Protein AF-A0ABD5YRP4-F1 (afdb_monomer)

Nearest PDB structures (foldseek):
  3ule-assembly1_D  TM=2.710E-01  e=9.991E-02  Bos taurus
  1tyq-assembly1_D  TM=2.584E-01  e=2.898E-01  Bos taurus
  3uku-assembly1_D  TM=2.474E-01  e=2.316E-01  Bos taur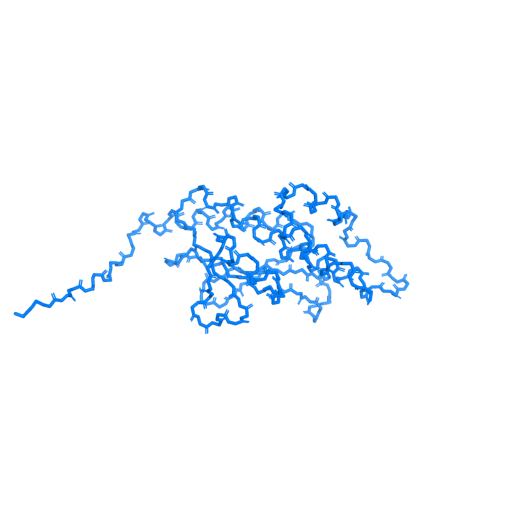us
  8p94-assembly1_D  TM=1.788E-01  e=1.052E+00  Homo sapiens

Mean predicted aligned error: 7.66 Å

Structure (mmCIF, N/CA/C/O backbone):
data_AF-A0ABD5YRP4-F1
#
_entry.id   AF-A0ABD5YRP4-F1
#
loop_
_atom_site.group_PDB
_atom_site.id
_atom_site.type_symbol
_atom_site.label_atom_id
_atom_site.label_alt_id
_atom_site.label_comp_id
_atom_site.label_asym_id
_atom_site.label_entity_id
_atom_site.label_seq_id
_atom_site.pdbx_PDB_ins_code
_atom_site.Cartn_x
_atom_site.Cartn_y
_atom_site.Cartn_z
_atom_site.occupancy
_atom_site.B_iso_or_equiv
_atom_site.auth_seq_id
_atom_site.auth_comp_id
_atom_site.auth_asym_id
_atom_site.auth_atom_id
_atom_site.pdbx_PDB_model_num
ATOM 1 N N . MET A 1 1 ? -34.499 19.587 21.581 1.00 37.41 1 MET A N 1
ATOM 2 C CA . MET A 1 1 ? -33.555 19.719 20.456 1.00 37.41 1 MET A CA 1
ATOM 3 C C . MET A 1 1 ? -32.303 19.011 20.917 1.00 37.41 1 MET A C 1
ATOM 5 O O . MET A 1 1 ? -31.734 19.434 21.907 1.00 37.41 1 MET A O 1
ATOM 9 N N . THR A 1 2 ? -32.038 17.835 20.362 1.00 38.34 2 THR A N 1
ATOM 10 C CA . THR A 1 2 ? -30.984 16.919 20.809 1.00 38.34 2 THR A CA 1
ATOM 11 C C . THR A 1 2 ? -29.654 17.345 20.202 1.00 38.34 2 THR A C 1
ATOM 13 O O . THR A 1 2 ? -29.523 17.382 18.979 1.00 38.34 2 THR A O 1
ATOM 16 N N . GLU A 1 3 ? -28.699 17.694 21.057 1.00 38.06 3 GLU A N 1
ATOM 17 C CA . GLU A 1 3 ? -27.295 17.875 20.698 1.00 38.06 3 GLU A CA 1
ATOM 18 C C . GLU A 1 3 ? -26.674 16.487 20.476 1.00 38.06 3 GLU A C 1
ATOM 20 O O . GLU A 1 3 ? -26.714 15.633 21.358 1.00 38.06 3 GLU A O 1
ATOM 25 N N . ASN A 1 4 ? -26.164 16.241 19.267 1.00 40.47 4 ASN A N 1
ATOM 26 C CA . ASN A 1 4 ? -25.350 15.068 18.960 1.00 40.47 4 ASN A CA 1
ATOM 27 C C . ASN A 1 4 ? -23.931 15.330 19.474 1.00 40.47 4 ASN A C 1
ATOM 29 O O . ASN A 1 4 ? -23.159 16.043 18.829 1.00 40.47 4 ASN A O 1
ATOM 33 N N . GLU A 1 5 ? -23.585 14.741 20.614 1.00 40.50 5 GLU A N 1
ATOM 34 C CA . GLU A 1 5 ? -22.205 14.655 21.086 1.00 40.50 5 GLU A CA 1
ATOM 35 C C . GLU A 1 5 ? -21.416 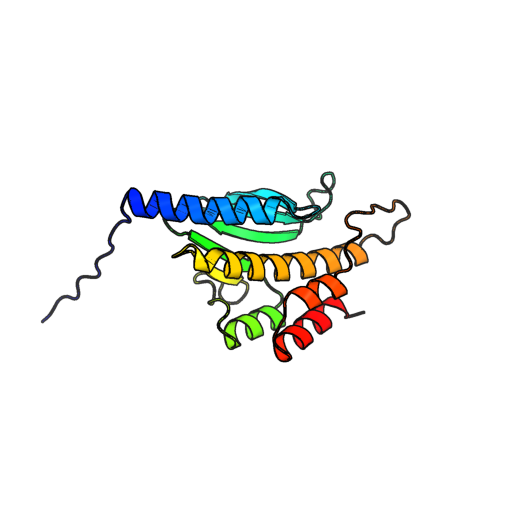13.734 20.142 1.00 40.50 5 GLU A C 1
ATOM 37 O O . GLU A 1 5 ? -21.549 12.513 20.170 1.00 40.50 5 GLU A O 1
ATOM 42 N N . HIS A 1 6 ? -20.604 14.328 19.263 1.00 42.66 6 HIS A N 1
ATOM 43 C CA . HIS A 1 6 ? -19.506 13.614 18.615 1.00 42.66 6 HIS A CA 1
ATOM 44 C C . HIS A 1 6 ? -18.448 13.347 19.684 1.00 42.66 6 HIS A C 1
ATOM 46 O O . HIS A 1 6 ? -17.660 14.230 20.030 1.00 42.66 6 HIS A O 1
ATOM 52 N N . THR A 1 7 ? -18.448 12.142 20.245 1.00 41.00 7 THR A N 1
ATOM 53 C CA . THR A 1 7 ? -17.384 11.685 21.135 1.00 41.00 7 THR A CA 1
ATOM 54 C C . THR A 1 7 ? -16.118 11.462 20.311 1.00 41.00 7 THR A C 1
ATOM 56 O O . THR A 1 7 ? -15.896 10.382 19.769 1.00 41.00 7 THR A O 1
ATOM 59 N N . SER A 1 8 ? -15.277 12.491 20.210 1.00 48.69 8 SER A N 1
ATOM 60 C CA . SER A 1 8 ? -13.858 12.316 19.900 1.00 48.69 8 SER A CA 1
ATOM 61 C C . SER A 1 8 ? -13.202 11.644 21.105 1.00 48.69 8 SER A C 1
ATOM 63 O O . SER A 1 8 ? -12.729 12.312 22.024 1.00 48.69 8 SER A O 1
ATOM 65 N N . THR A 1 9 ? -13.248 10.316 21.151 1.00 54.12 9 THR A N 1
ATOM 66 C CA . THR A 1 9 ? -12.589 9.541 22.202 1.00 54.12 9 THR A CA 1
ATOM 67 C C . THR A 1 9 ? -11.104 9.464 21.872 1.00 54.12 9 THR A C 1
ATOM 69 O O . THR A 1 9 ? -10.712 8.860 20.879 1.00 54.12 9 THR A O 1
ATOM 72 N N . THR A 1 10 ? -10.265 10.109 22.682 1.00 59.44 10 THR A N 1
ATOM 73 C CA . THR A 1 10 ? -8.809 9.945 22.603 1.00 59.44 10 THR A CA 1
ATOM 74 C C . THR A 1 10 ? -8.462 8.466 22.812 1.00 59.44 10 THR A C 1
ATOM 76 O O . THR A 1 10 ? -8.897 7.913 23.828 1.00 59.44 10 THR A O 1
ATOM 79 N N . PRO A 1 11 ? -7.685 7.826 21.919 1.00 63.03 11 PRO A N 1
ATOM 80 C CA . PRO A 1 11 ? -7.328 6.423 22.082 1.00 63.03 11 PRO A CA 1
ATOM 81 C C . PRO A 1 11 ? -6.536 6.202 23.373 1.00 63.03 11 PRO A C 1
ATOM 83 O O . PRO A 1 11 ? -5.690 7.010 23.778 1.00 63.03 11 PRO A O 1
ATOM 86 N N . THR A 1 12 ? -6.847 5.106 24.056 1.00 77.44 12 THR A N 1
ATOM 87 C CA . THR A 1 12 ? -6.219 4.714 25.314 1.00 77.44 12 THR A CA 1
ATOM 88 C C . THR A 1 12 ? -4.756 4.326 25.099 1.00 77.44 12 THR A C 1
ATOM 90 O O . THR A 1 12 ? -4.324 3.935 24.016 1.00 77.44 12 THR A O 1
ATOM 93 N N . ALA A 1 13 ? -3.963 4.346 26.174 1.00 76.62 13 ALA A N 1
ATOM 94 C CA . ALA A 1 13 ? -2.574 3.887 26.122 1.00 76.62 13 ALA A CA 1
ATOM 95 C C . ALA A 1 13 ? -2.432 2.407 25.706 1.00 76.62 13 ALA A C 1
ATOM 97 O O . ALA A 1 13 ? -1.344 1.999 25.311 1.00 76.62 13 ALA A O 1
ATOM 98 N N . SER A 1 14 ? -3.489 1.595 25.837 1.00 76.50 14 SER A N 1
ATOM 99 C CA . SER A 1 14 ? -3.489 0.203 25.376 1.00 76.50 14 SER A CA 1
ATOM 100 C C . SER A 1 14 ? -3.730 0.107 23.874 1.00 76.50 14 SER A C 1
ATOM 102 O O . SER A 1 14 ? -2.999 -0.613 23.205 1.00 76.50 14 SER A O 1
ATOM 104 N N . GLU A 1 15 ? -4.691 0.870 23.353 1.00 76.62 15 GLU A N 1
ATOM 105 C CA . GLU A 1 15 ? -4.990 0.934 21.916 1.00 76.62 15 GLU A CA 1
ATOM 106 C C . GLU A 1 15 ? -3.806 1.508 21.132 1.00 76.62 15 GLU A C 1
ATOM 108 O O . GLU A 1 15 ? -3.401 0.928 20.133 1.00 76.62 15 GLU A O 1
ATOM 113 N N . ASN A 1 16 ? -3.152 2.560 21.641 1.00 84.38 16 ASN A N 1
ATOM 114 C CA . ASN A 1 16 ? -1.945 3.098 21.002 1.00 84.38 16 ASN A CA 1
ATOM 115 C C . ASN A 1 16 ? -0.818 2.054 20.919 1.00 84.38 16 ASN A C 1
ATOM 117 O O . ASN A 1 16 ? -0.173 1.932 19.884 1.00 84.38 16 ASN A O 1
ATOM 121 N N . ARG A 1 17 ? -0.607 1.259 21.982 1.00 86.56 17 ARG A N 1
ATOM 122 C CA . ARG A 1 17 ? 0.391 0.174 21.964 1.00 86.56 17 ARG A CA 1
ATOM 123 C C . ARG A 1 17 ? 0.029 -0.939 20.985 1.00 86.56 17 ARG A C 1
ATOM 125 O O . ARG A 1 17 ? 0.931 -1.531 20.404 1.00 86.56 17 ARG A O 1
ATOM 132 N N . GLN A 1 18 ? -1.259 -1.240 20.835 1.00 90.75 18 GLN A N 1
ATOM 133 C CA . GLN A 1 18 ? -1.723 -2.221 19.861 1.00 90.75 18 GLN A CA 1
ATOM 134 C C . GLN A 1 18 ? -1.447 -1.729 18.440 1.00 90.75 18 GLN A C 1
ATOM 136 O O . GLN A 1 18 ? -0.784 -2.439 17.694 1.00 90.75 18 GLN A O 1
ATOM 141 N N . ILE A 1 19 ? -1.854 -0.501 18.101 1.00 93.12 19 ILE A N 1
ATOM 142 C CA . ILE A 1 19 ? -1.589 0.105 16.786 1.00 93.12 19 ILE A CA 1
ATOM 143 C C . ILE A 1 19 ? -0.090 0.096 16.479 1.00 93.12 19 ILE A C 1
ATOM 145 O O . ILE A 1 19 ? 0.311 -0.358 15.412 1.00 93.12 19 ILE A O 1
ATOM 149 N N . ASP A 1 20 ? 0.749 0.527 17.424 1.00 93.62 20 ASP A N 1
ATOM 150 C CA . ASP A 1 20 ? 2.202 0.510 17.237 1.00 93.62 20 ASP A CA 1
ATOM 151 C C . ASP A 1 20 ? 2.730 -0.908 16.962 1.00 93.62 20 ASP A C 1
ATOM 153 O O . ASP A 1 20 ? 3.596 -1.085 16.109 1.00 93.62 20 ASP A O 1
ATOM 157 N N . SER A 1 21 ? 2.180 -1.931 17.625 1.00 95.56 21 SER A N 1
ATOM 158 C CA . SER A 1 21 ? 2.549 -3.334 17.394 1.00 95.56 21 SER A CA 1
ATOM 159 C C . SER A 1 21 ? 2.107 -3.860 16.025 1.00 95.56 21 SER A C 1
ATOM 161 O O . SER A 1 21 ? 2.806 -4.686 15.439 1.00 95.56 21 SER A O 1
ATOM 163 N N . LEU A 1 22 ? 0.955 -3.424 15.508 1.00 97.44 22 LEU A N 1
ATOM 164 C CA . LEU A 1 22 ? 0.500 -3.774 14.157 1.00 97.44 22 LEU A CA 1
ATOM 165 C C . LEU A 1 22 ? 1.402 -3.115 13.109 1.00 97.44 22 LEU A C 1
ATOM 167 O O . LEU A 1 22 ? 1.910 -3.773 12.201 1.00 97.44 22 LEU A O 1
ATOM 171 N N . VAL A 1 23 ? 1.667 -1.819 13.284 1.00 97.38 23 VAL A N 1
ATOM 172 C CA . VAL A 1 23 ? 2.515 -1.032 12.386 1.00 97.38 23 VAL A CA 1
ATOM 173 C C . VAL A 1 23 ? 3.945 -1.572 12.351 1.00 97.38 23 VAL A C 1
ATOM 175 O O . VAL A 1 23 ? 4.515 -1.703 11.270 1.00 97.38 23 VAL A O 1
ATOM 178 N N . GLU A 1 24 ? 4.518 -1.949 13.494 1.00 97.00 24 GLU A N 1
ATOM 179 C CA . GLU A 1 24 ? 5.870 -2.519 13.554 1.00 97.00 24 GLU A CA 1
ATOM 180 C C . GLU A 1 24 ? 5.979 -3.846 12.785 1.00 97.00 24 GLU A C 1
ATOM 182 O O . GLU A 1 24 ? 6.992 -4.104 12.133 1.00 97.00 24 GLU A O 1
ATOM 187 N N . GLN A 1 25 ? 4.931 -4.676 12.796 1.00 98.12 25 GLN A N 1
ATOM 188 C CA . GLN A 1 25 ? 4.901 -5.919 12.019 1.00 98.12 25 GLN A CA 1
ATOM 189 C C . GLN A 1 25 ? 4.854 -5.654 10.511 1.00 98.12 25 GLN A C 1
ATOM 191 O O . GLN A 1 25 ? 5.573 -6.312 9.749 1.00 98.12 25 GLN A O 1
ATOM 196 N N . VAL A 1 26 ? 4.082 -4.652 10.077 1.00 98.44 26 VAL A N 1
ATOM 197 C CA . VAL A 1 26 ? 4.085 -4.197 8.678 1.00 98.44 26 VAL A CA 1
ATOM 198 C C . VAL A 1 26 ? 5.470 -3.671 8.297 1.00 98.44 26 VAL A C 1
ATOM 200 O O . VAL A 1 26 ? 6.029 -4.109 7.293 1.00 98.44 26 VAL A O 1
ATOM 203 N N . ILE A 1 27 ? 6.076 -2.805 9.119 1.00 98.00 27 ILE A N 1
ATOM 204 C CA . ILE A 1 27 ? 7.426 -2.266 8.877 1.00 98.00 27 ILE A CA 1
ATOM 205 C C . ILE A 1 27 ? 8.454 -3.394 8.773 1.00 98.00 27 ILE A C 1
ATOM 207 O O . ILE A 1 27 ? 9.236 -3.428 7.821 1.00 98.00 27 ILE A O 1
ATOM 211 N N . THR A 1 28 ? 8.440 -4.338 9.714 1.00 98.12 28 THR A N 1
ATOM 212 C CA . THR A 1 28 ? 9.361 -5.483 9.740 1.00 98.12 28 THR A CA 1
ATOM 213 C C . THR A 1 28 ? 9.227 -6.325 8.473 1.00 98.12 28 THR A C 1
ATOM 215 O O . THR A 1 28 ? 10.227 -6.681 7.853 1.00 98.12 28 THR A O 1
ATOM 218 N N . THR A 1 29 ? 7.994 -6.602 8.047 1.00 98.31 29 THR A N 1
ATOM 219 C CA . THR A 1 29 ? 7.733 -7.406 6.848 1.00 98.31 29 THR A CA 1
ATOM 220 C C . THR A 1 29 ? 8.204 -6.689 5.587 1.00 98.31 29 THR A C 1
ATOM 222 O O . THR A 1 29 ? 8.951 -7.258 4.794 1.00 98.31 29 THR A O 1
ATOM 225 N N . VAL A 1 30 ? 7.819 -5.426 5.409 1.00 97.81 30 VAL A N 1
ATOM 226 C CA . VAL A 1 30 ? 8.078 -4.665 4.176 1.00 97.81 30 VAL A CA 1
ATOM 227 C C . VAL A 1 30 ? 9.554 -4.290 4.042 1.00 97.81 30 VAL A C 1
ATOM 229 O O . VAL A 1 30 ? 10.112 -4.359 2.952 1.00 97.81 30 VAL A O 1
ATOM 232 N N . SER A 1 31 ? 10.223 -3.967 5.151 1.00 95.75 31 SER A N 1
ATOM 233 C CA . SER A 1 31 ? 11.665 -3.675 5.166 1.00 95.75 31 SER A CA 1
ATOM 234 C C . SER A 1 31 ? 12.548 -4.885 4.851 1.00 95.75 31 SER A C 1
ATOM 236 O O . SER A 1 31 ? 13.711 -4.714 4.494 1.00 95.75 31 SER A O 1
ATOM 238 N N . SER A 1 32 ? 12.008 -6.103 4.958 1.00 95.44 32 SER A N 1
ATOM 239 C CA . SER A 1 32 ? 12.719 -7.328 4.582 1.00 95.44 32 SER A CA 1
ATOM 240 C C . SER A 1 32 ? 12.741 -7.579 3.072 1.00 95.44 32 SER A C 1
ATOM 242 O O . SER A 1 32 ? 13.473 -8.454 2.604 1.00 95.44 32 SER A O 1
ATOM 244 N N . TRP A 1 33 ? 11.936 -6.845 2.297 1.00 93.50 33 TRP A N 1
ATOM 245 C CA . TRP A 1 33 ? 11.879 -7.028 0.854 1.00 93.50 33 TRP A CA 1
ATOM 246 C C . TRP A 1 33 ? 13.147 -6.494 0.175 1.00 93.50 33 TRP A C 1
ATOM 248 O O . TRP A 1 33 ? 13.708 -5.483 0.608 1.00 93.50 33 TRP A O 1
ATOM 258 N N . PRO A 1 34 ? 13.596 -7.136 -0.919 1.00 88.19 34 PRO A N 1
ATOM 259 C CA . PRO A 1 34 ? 14.768 -6.687 -1.659 1.00 88.19 34 PRO A CA 1
ATOM 260 C C . PRO A 1 34 ? 14.685 -5.211 -2.062 1.00 88.19 34 PRO A C 1
ATOM 262 O O . PRO A 1 34 ? 13.645 -4.747 -2.529 1.00 88.19 34 PRO A O 1
ATOM 265 N N . ALA A 1 35 ? 15.796 -4.495 -1.884 1.00 85.94 35 ALA A N 1
ATOM 266 C CA . ALA A 1 35 ? 15.963 -3.086 -2.247 1.00 85.94 35 ALA A CA 1
ATOM 267 C C . ALA A 1 35 ? 14.981 -2.090 -1.593 1.00 85.94 35 ALA A C 1
ATOM 269 O O . ALA A 1 35 ? 14.933 -0.929 -2.005 1.00 85.94 35 ALA A O 1
ATOM 270 N N . VAL A 1 36 ? 14.236 -2.497 -0.556 1.00 91.38 36 VAL A N 1
ATOM 271 C CA . VAL A 1 36 ? 13.416 -1.563 0.221 1.00 91.38 36 VAL A CA 1
ATOM 272 C C . VAL A 1 36 ? 14.289 -0.768 1.183 1.00 91.38 36 VAL A C 1
ATOM 274 O O . VAL A 1 36 ? 15.034 -1.314 1.996 1.00 91.38 36 VAL A O 1
ATOM 277 N N . VAL A 1 37 ? 14.154 0.552 1.114 1.00 90.50 37 VAL A N 1
ATOM 278 C CA . VAL A 1 37 ? 14.760 1.510 2.033 1.00 90.50 37 VAL A CA 1
ATOM 279 C C . VAL A 1 37 ? 13.662 2.105 2.905 1.00 90.50 37 VAL A C 1
ATOM 281 O O . VAL A 1 37 ? 12.638 2.584 2.413 1.00 90.50 37 VAL A O 1
ATOM 284 N N . VAL A 1 38 ? 13.888 2.084 4.217 1.00 93.06 38 VAL A N 1
ATOM 285 C CA . VAL A 1 38 ? 12.967 2.649 5.204 1.00 93.06 38 VAL A CA 1
ATOM 286 C C . VAL A 1 38 ? 13.399 4.067 5.559 1.00 93.06 38 VAL A C 1
ATOM 288 O O . VAL A 1 38 ? 14.545 4.309 5.937 1.00 93.06 38 VAL A O 1
ATOM 291 N N . GLY A 1 39 ? 12.462 5.004 5.464 1.00 90.62 39 GLY A N 1
ATOM 292 C CA . GLY A 1 39 ? 12.651 6.409 5.805 1.00 90.62 39 GLY A CA 1
ATOM 293 C C . GLY A 1 39 ? 11.655 6.892 6.854 1.00 90.62 39 GLY A C 1
ATOM 294 O O . GLY A 1 39 ? 10.637 6.256 7.125 1.00 90.62 39 GLY A O 1
ATOM 295 N N . LYS A 1 40 ? 11.945 8.052 7.447 1.00 92.31 40 LYS A N 1
ATOM 296 C CA . LYS A 1 40 ? 11.002 8.756 8.319 1.00 92.31 40 LYS A CA 1
ATOM 297 C C . LYS A 1 40 ? 10.194 9.752 7.492 1.00 92.31 40 LYS A C 1
ATOM 299 O O . LYS A 1 40 ? 10.775 10.661 6.899 1.00 92.31 40 LYS A O 1
ATOM 304 N N . GLY A 1 41 ? 8.874 9.611 7.505 1.00 86.81 41 GLY A N 1
ATOM 305 C CA . GLY A 1 41 ? 7.954 10.525 6.841 1.00 86.81 41 GLY A CA 1
ATOM 306 C C . GLY A 1 41 ? 7.433 11.635 7.754 1.00 86.81 41 GLY A C 1
ATOM 307 O O . GLY A 1 41 ? 7.855 11.819 8.902 1.00 86.81 41 GLY A O 1
ATOM 308 N N . GLN A 1 42 ? 6.494 12.411 7.218 1.00 87.88 42 GLN A N 1
ATOM 309 C CA . GLN A 1 42 ? 5.763 13.426 7.978 1.00 87.88 42 GLN A CA 1
ATOM 310 C C . GLN A 1 42 ? 4.639 12.770 8.795 1.00 87.88 42 GLN A C 1
ATOM 312 O O . GLN A 1 42 ? 4.216 11.660 8.496 1.00 87.88 42 GLN A O 1
ATOM 317 N N . PHE A 1 43 ? 4.141 13.455 9.827 1.00 86.69 43 PHE A N 1
ATOM 318 C CA . PHE A 1 43 ? 2.995 12.985 10.627 1.00 86.69 43 PHE A CA 1
ATOM 319 C C . PHE A 1 43 ? 3.185 11.599 11.267 1.00 86.69 43 PHE A C 1
ATOM 321 O O . PHE A 1 43 ? 2.277 10.773 11.251 1.00 86.69 43 PHE A O 1
ATOM 328 N N . ASN A 1 44 ? 4.369 11.361 11.843 1.00 88.50 44 ASN A N 1
ATOM 329 C CA . ASN A 1 44 ? 4.703 10.103 12.523 1.00 88.50 44 ASN A CA 1
ATOM 330 C C . ASN A 1 44 ? 4.481 8.876 11.620 1.00 88.50 44 ASN A C 1
ATOM 332 O O . ASN A 1 44 ? 3.842 7.901 12.013 1.00 88.50 44 ASN A O 1
ATOM 336 N N . SER A 1 45 ? 4.950 8.982 10.375 1.00 93.50 45 SER A N 1
ATOM 337 C CA . SER A 1 45 ? 4.923 7.885 9.416 1.00 93.50 45 SER A CA 1
ATOM 338 C C . SER A 1 45 ? 6.310 7.308 9.177 1.00 93.50 45 SER A C 1
ATOM 340 O O . SER A 1 45 ? 7.338 7.98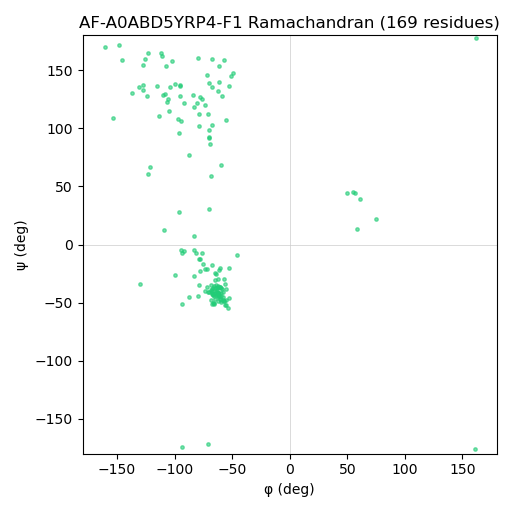7 9.300 1.00 93.50 45 SER A O 1
ATOM 342 N N . THR A 1 46 ? 6.313 6.043 8.787 1.00 96.94 46 THR A N 1
ATOM 343 C CA . THR A 1 46 ? 7.458 5.345 8.218 1.00 96.94 46 THR A CA 1
ATOM 344 C C . THR A 1 46 ? 7.207 5.162 6.728 1.00 96.94 46 THR A C 1
ATOM 346 O O . THR A 1 46 ? 6.193 4.586 6.343 1.00 96.94 46 THR A O 1
ATOM 349 N N . THR A 1 47 ? 8.112 5.670 5.895 1.00 96.88 47 THR A N 1
ATOM 350 C CA . THR A 1 47 ? 8.018 5.593 4.432 1.00 96.88 47 THR A CA 1
ATOM 351 C C . THR A 1 47 ? 8.812 4.408 3.911 1.00 96.88 47 THR A C 1
ATOM 353 O O . THR A 1 47 ? 9.958 4.209 4.322 1.00 96.88 47 THR A O 1
ATOM 356 N N . PHE A 1 48 ? 8.246 3.684 2.955 1.00 96.50 48 PHE A N 1
ATOM 357 C CA . PHE A 1 48 ? 8.916 2.618 2.224 1.00 96.50 48 PHE A CA 1
ATOM 358 C C . PHE A 1 48 ? 9.252 3.115 0.825 1.00 96.50 48 PHE A C 1
ATOM 360 O O . PHE A 1 48 ? 8.381 3.578 0.088 1.00 96.50 48 PHE A O 1
ATOM 367 N N . GLN A 1 49 ? 10.521 3.028 0.456 1.00 93.06 49 GLN A N 1
ATOM 368 C CA . GLN A 1 49 ? 11.010 3.462 -0.844 1.00 93.06 49 GLN A CA 1
ATOM 369 C C . GLN A 1 49 ? 11.793 2.339 -1.507 1.00 93.06 49 GLN A C 1
ATOM 371 O O . GLN A 1 49 ? 12.351 1.481 -0.828 1.00 93.06 49 GLN A O 1
ATOM 376 N N . ILE A 1 50 ? 11.852 2.360 -2.832 1.00 87.44 50 ILE A N 1
ATOM 377 C CA . ILE A 1 50 ? 12.674 1.455 -3.629 1.00 87.44 50 ILE A CA 1
ATOM 378 C C . ILE A 1 50 ? 13.538 2.251 -4.599 1.00 87.44 50 ILE A C 1
ATOM 380 O O . ILE A 1 50 ? 13.079 3.211 -5.215 1.00 87.44 50 ILE A O 1
ATOM 384 N N . GLY A 1 51 ? 14.801 1.859 -4.719 1.00 75.19 51 GLY A N 1
ATOM 385 C CA . GLY A 1 51 ? 15.772 2.471 -5.618 1.00 75.19 51 GLY A CA 1
ATOM 386 C C . GLY A 1 51 ? 17.197 2.118 -5.208 1.00 75.19 51 GLY A C 1
ATOM 387 O O . GLY A 1 51 ? 17.418 1.446 -4.200 1.00 75.19 51 GLY A O 1
ATOM 388 N N . GLN A 1 52 ? 18.181 2.578 -5.979 1.00 66.62 52 GLN A N 1
ATOM 389 C CA . GLN A 1 52 ? 19.578 2.320 -5.641 1.00 66.62 52 GLN A CA 1
ATOM 390 C C . GLN A 1 52 ? 19.997 3.114 -4.389 1.00 66.62 52 GLN A C 1
ATOM 392 O O . GLN A 1 52 ? 19.648 4.295 -4.277 1.00 66.62 52 GLN A O 1
ATOM 397 N N . PRO A 1 53 ? 20.769 2.510 -3.464 1.00 56.47 53 PRO A N 1
ATOM 398 C CA . PRO A 1 53 ? 21.243 3.191 -2.256 1.00 56.47 53 PRO A CA 1
ATOM 399 C C . PRO A 1 53 ? 22.022 4.481 -2.547 1.00 56.47 53 PRO A C 1
ATOM 401 O O . PRO A 1 53 ? 21.902 5.453 -1.803 1.00 56.47 53 PRO A O 1
ATOM 404 N N . ASP A 1 54 ? 22.767 4.502 -3.656 1.00 63.22 54 ASP A N 1
ATOM 405 C CA . ASP A 1 54 ? 23.652 5.608 -4.029 1.00 63.22 54 ASP A CA 1
ATOM 406 C C . ASP A 1 54 ? 22.976 6.662 -4.931 1.00 63.22 54 ASP A C 1
ATOM 408 O O . ASP A 1 54 ? 23.534 7.736 -5.166 1.00 63.22 54 ASP A O 1
ATOM 412 N N . GLU A 1 55 ? 21.735 6.423 -5.379 1.00 64.31 55 GLU A N 1
ATOM 413 C CA . GLU A 1 55 ? 20.985 7.329 -6.258 1.00 64.31 55 GLU A CA 1
ATOM 414 C C . GLU A 1 55 ? 19.656 7.781 -5.639 1.00 64.31 55 GLU A C 1
ATOM 416 O O . GLU A 1 55 ? 18.571 7.521 -6.157 1.00 64.31 55 GLU A O 1
ATOM 421 N N . ALA A 1 56 ? 19.732 8.562 -4.558 1.00 58.25 56 ALA A N 1
ATOM 422 C CA . ALA A 1 56 ? 18.560 9.101 -3.852 1.00 58.25 56 ALA A CA 1
ATOM 423 C C . ALA A 1 56 ? 17.544 9.854 -4.747 1.00 58.25 56 ALA A C 1
ATOM 425 O O . ALA A 1 56 ? 16.387 10.017 -4.372 1.00 58.25 56 ALA A O 1
ATOM 426 N N . ARG A 1 57 ? 17.943 10.329 -5.939 1.00 57.66 57 ARG A N 1
ATOM 427 C CA . ARG A 1 57 ? 17.035 10.986 -6.902 1.00 57.66 57 ARG A CA 1
ATOM 428 C C . ARG A 1 57 ? 16.158 10.024 -7.705 1.00 57.66 57 ARG A C 1
ATOM 430 O O . ARG A 1 57 ? 15.240 10.500 -8.363 1.00 57.66 57 ARG A O 1
ATOM 437 N N . ARG A 1 58 ? 16.442 8.721 -7.672 1.00 65.62 58 ARG A N 1
ATOM 438 C CA . ARG A 1 58 ? 15.675 7.682 -8.375 1.00 65.62 58 ARG A CA 1
ATOM 439 C C . ARG A 1 58 ? 14.860 6.795 -7.434 1.00 65.62 58 ARG A C 1
ATOM 441 O O . ARG A 1 58 ? 14.375 5.748 -7.842 1.00 65.62 58 ARG A O 1
ATOM 448 N N . GLN A 1 59 ? 14.719 7.188 -6.170 1.00 75.88 59 GLN A N 1
ATOM 449 C CA . GLN A 1 59 ? 13.895 6.443 -5.227 1.00 75.88 59 GLN A CA 1
ATOM 450 C C . GLN A 1 59 ? 12.413 6.719 -5.494 1.00 75.88 59 GLN A C 1
ATOM 452 O O . GLN A 1 59 ? 11.979 7.871 -5.517 1.00 75.88 59 GLN A O 1
ATOM 457 N N . SER A 1 60 ? 11.649 5.649 -5.697 1.00 88.38 60 SER A N 1
ATOM 458 C CA . SER A 1 60 ? 10.192 5.690 -5.802 1.00 88.38 60 SER A CA 1
ATOM 459 C C . SER A 1 60 ? 9.566 5.267 -4.480 1.00 88.38 60 SER A C 1
ATOM 461 O O . SER A 1 60 ? 10.034 4.328 -3.837 1.00 88.38 60 SER A O 1
ATOM 463 N N . GLU A 1 61 ? 8.513 5.959 -4.058 1.00 93.31 61 GLU A N 1
ATOM 464 C CA . GLU A 1 61 ? 7.785 5.608 -2.840 1.00 93.31 61 GLU A CA 1
ATOM 465 C C . GLU A 1 61 ? 6.815 4.459 -3.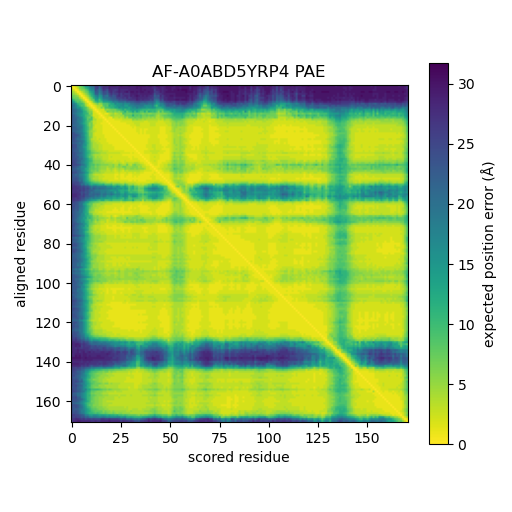112 1.00 93.31 61 GLU A C 1
ATOM 467 O O . GLU A 1 61 ? 5.916 4.589 -3.933 1.00 93.31 61 GLU A O 1
ATOM 472 N N . ILE A 1 62 ? 6.982 3.356 -2.382 1.00 96.19 62 ILE A N 1
ATOM 473 C CA . ILE A 1 62 ? 6.058 2.216 -2.394 1.00 96.19 62 ILE A CA 1
ATOM 474 C C . ILE A 1 62 ? 4.775 2.584 -1.639 1.00 96.19 62 ILE A C 1
ATOM 476 O O . ILE A 1 62 ? 3.677 2.215 -2.043 1.00 96.19 62 ILE A O 1
ATOM 480 N N . GLY A 1 63 ? 4.922 3.293 -0.523 1.00 97.44 63 GLY A N 1
ATOM 481 C CA . GLY A 1 63 ? 3.852 3.742 0.359 1.00 97.44 63 GLY A CA 1
ATOM 482 C C . GLY A 1 63 ? 4.413 4.103 1.728 1.00 97.44 63 GLY A C 1
ATOM 483 O O . GLY A 1 63 ? 5.626 4.044 1.957 1.00 97.44 63 GLY A O 1
ATOM 484 N N . HIS A 1 64 ? 3.539 4.442 2.665 1.00 97.88 64 HIS A N 1
ATOM 485 C CA . HIS A 1 64 ? 3.934 4.729 4.038 1.00 97.88 64 HIS A CA 1
ATOM 486 C C . HIS A 1 64 ? 2.879 4.280 5.039 1.00 97.88 64 HIS A C 1
ATOM 488 O O . HIS A 1 64 ? 1.713 4.096 4.708 1.00 97.88 64 HIS A O 1
ATOM 494 N N . VAL A 1 65 ? 3.313 4.088 6.282 1.00 98.06 65 VAL A N 1
ATOM 495 C CA . VAL A 1 65 ? 2.441 3.709 7.392 1.00 98.06 65 VAL A CA 1
ATOM 496 C C . VAL A 1 65 ? 2.558 4.717 8.528 1.00 98.06 65 VAL A C 1
ATOM 498 O O . VAL A 1 65 ? 3.659 5.023 8.987 1.00 98.06 65 VAL A O 1
ATOM 501 N N . HIS A 1 66 ? 1.424 5.238 8.981 1.00 95.62 66 HIS A N 1
ATOM 502 C CA . HIS A 1 66 ? 1.295 6.102 10.145 1.00 95.62 66 HIS A CA 1
ATOM 503 C C . HIS A 1 66 ? 1.202 5.266 11.420 1.00 95.62 66 HIS A C 1
ATOM 505 O O . HIS A 1 66 ? 0.363 4.374 11.529 1.00 95.62 66 HIS A O 1
ATOM 511 N N . GLN A 1 67 ? 2.032 5.590 12.411 1.00 92.69 67 GLN A N 1
ATOM 512 C CA . GLN A 1 67 ? 1.921 5.025 13.758 1.00 92.69 67 GLN A CA 1
ATOM 513 C C . GLN A 1 67 ? 0.684 5.566 14.502 1.00 92.69 67 GLN A C 1
ATOM 515 O O . GLN A 1 67 ? -0.162 6.270 13.934 1.00 92.69 67 GLN A O 1
ATOM 520 N N . HIS A 1 68 ? 0.572 5.252 15.798 1.00 87.31 68 HIS A N 1
ATOM 521 C CA . HIS A 1 68 ? -0.472 5.813 16.648 1.00 87.31 68 HIS A CA 1
ATOM 522 C C . HIS A 1 68 ? -0.562 7.352 16.523 1.00 87.31 68 HIS A C 1
ATOM 524 O O . HIS A 1 68 ? 0.455 8.040 16.346 1.00 87.31 68 HIS A O 1
ATOM 530 N N . PRO A 1 69 ? -1.772 7.918 16.664 1.00 89.56 69 PRO A N 1
ATOM 531 C CA . PRO A 1 69 ? -3.053 7.242 16.919 1.00 89.56 69 PRO A CA 1
ATOM 532 C C . PRO A 1 69 ? -3.755 6.680 15.668 1.00 89.56 69 PRO A C 1
ATOM 534 O O . PRO A 1 69 ? -4.908 6.281 15.775 1.00 89.56 69 PRO A O 1
ATOM 537 N N . TRP A 1 70 ? -3.124 6.698 14.491 1.00 89.12 70 TRP A N 1
ATOM 538 C CA . TRP A 1 70 ? -3.829 6.464 13.227 1.00 89.12 70 TRP A CA 1
ATOM 539 C C . TRP A 1 70 ? -3.797 5.016 12.753 1.00 89.12 70 TRP A C 1
ATOM 541 O O . TRP A 1 70 ? -4.849 4.487 12.420 1.00 89.12 70 TRP A O 1
ATOM 551 N N . GLY A 1 71 ? -2.617 4.390 12.694 1.00 94.12 71 GLY A N 1
ATOM 552 C CA . GLY A 1 71 ? -2.505 3.040 12.130 1.00 94.12 71 GLY A CA 1
ATOM 553 C C . GLY A 1 71 ? -2.943 2.978 10.664 1.00 94.12 71 GLY A C 1
ATOM 554 O O . GLY A 1 71 ? -3.625 2.041 10.273 1.00 94.12 71 GLY A O 1
ATOM 555 N N . LEU A 1 72 ? -2.615 3.995 9.863 1.00 97.31 72 LEU A N 1
ATOM 556 C CA . LEU A 1 72 ? -3.053 4.096 8.467 1.00 97.31 72 LEU A CA 1
ATOM 557 C C . LEU A 1 72 ? -1.915 3.752 7.515 1.00 97.31 72 LEU A C 1
ATOM 559 O O . LEU A 1 72 ? -0.802 4.238 7.690 1.00 97.31 72 LEU A O 1
ATOM 563 N N . VAL A 1 73 ? -2.206 2.954 6.497 1.00 98.25 73 VAL A N 1
ATOM 564 C CA . VAL A 1 73 ? -1.310 2.650 5.384 1.00 98.25 73 VAL A CA 1
ATOM 565 C C . VAL A 1 73 ? -1.785 3.425 4.167 1.00 98.25 73 VAL A C 1
ATOM 567 O O . VAL A 1 73 ? -2.872 3.168 3.649 1.00 98.25 73 VAL A O 1
ATOM 570 N N . ASP A 1 74 ? -0.956 4.356 3.712 1.00 98.06 74 ASP A N 1
ATOM 571 C CA . ASP A 1 74 ? -1.247 5.234 2.590 1.00 98.06 74 ASP A CA 1
ATOM 572 C C . ASP A 1 74 ? -0.371 4.871 1.393 1.00 98.06 74 ASP A C 1
ATOM 574 O O . ASP A 1 74 ? 0.853 4.729 1.498 1.00 98.06 74 ASP A O 1
ATOM 578 N N . ILE A 1 75 ? -1.010 4.690 0.235 1.00 98.19 75 ILE A N 1
ATOM 579 C CA . ILE A 1 75 ? -0.342 4.208 -0.976 1.00 98.19 75 ILE A CA 1
ATOM 580 C C . ILE A 1 75 ? -0.807 5.010 -2.184 1.00 98.19 75 ILE A C 1
ATOM 582 O O . ILE A 1 75 ? -2.003 5.185 -2.420 1.00 98.19 75 ILE A O 1
ATOM 586 N N . SER A 1 76 ? 0.153 5.493 -2.972 1.00 96.19 76 SER A N 1
ATOM 587 C CA . SER A 1 76 ? -0.115 6.170 -4.241 1.00 96.19 76 SER A CA 1
ATOM 588 C C . SER A 1 76 ? 0.037 5.188 -5.398 1.00 96.19 76 SER A C 1
ATOM 590 O O . SER A 1 76 ? 1.147 4.810 -5.751 1.00 96.19 76 SER A O 1
ATOM 592 N N . TYR A 1 77 ? -1.081 4.792 -6.005 1.00 94.75 77 TYR A N 1
ATOM 593 C CA . TYR A 1 77 ? -1.100 3.870 -7.143 1.00 94.75 77 TYR A CA 1
ATOM 594 C C . TYR A 1 77 ? -1.310 4.602 -8.477 1.00 94.75 77 TYR A C 1
ATOM 596 O O . TYR A 1 77 ? -1.929 5.673 -8.509 1.00 94.75 77 TYR A O 1
ATOM 604 N N . PRO A 1 78 ? -0.914 3.990 -9.611 1.00 94.06 78 PRO A N 1
ATOM 605 C CA . PRO A 1 78 ? -1.453 4.351 -10.919 1.00 94.06 78 PRO A CA 1
ATOM 606 C C . PRO A 1 78 ? -2.986 4.348 -10.906 1.00 94.06 78 PRO A C 1
ATOM 608 O O . PRO A 1 78 ? -3.613 3.521 -10.240 1.00 94.06 78 PRO A O 1
ATOM 611 N N . GLN A 1 79 ? -3.597 5.265 -11.661 1.00 95.06 79 GLN A N 1
ATOM 612 C CA . GLN A 1 79 ? -5.040 5.512 -11.606 1.00 95.06 79 GLN A CA 1
ATOM 613 C C . GLN A 1 79 ? -5.887 4.243 -11.793 1.00 95.06 79 GLN A C 1
ATOM 615 O O . GLN A 1 79 ? -6.809 4.031 -11.012 1.00 95.06 79 GLN A O 1
ATOM 620 N N . SER A 1 80 ? -5.572 3.405 -12.784 1.00 95.50 80 SER A N 1
ATOM 621 C CA . SER A 1 80 ? -6.338 2.186 -13.077 1.00 95.50 80 SER A CA 1
ATOM 622 C C . SER A 1 80 ? -6.278 1.164 -11.940 1.00 95.50 80 SER A C 1
ATOM 624 O O . SER A 1 80 ? -7.308 0.612 -11.563 1.00 95.50 80 SER A O 1
ATOM 626 N N . LEU A 1 81 ? -5.096 0.947 -11.353 1.00 95.69 81 LEU A N 1
ATOM 627 C CA . LEU A 1 81 ? -4.924 0.040 -10.215 1.00 95.69 81 LEU A CA 1
ATOM 628 C C . LEU A 1 81 ? -5.665 0.555 -8.979 1.00 95.69 81 LEU A C 1
ATOM 630 O O . LEU A 1 81 ? -6.388 -0.195 -8.332 1.00 95.69 81 LEU A O 1
ATOM 634 N N . ARG A 1 82 ? -5.547 1.855 -8.698 1.00 97.38 82 ARG A N 1
ATOM 635 C CA . ARG A 1 82 ? -6.274 2.520 -7.612 1.00 97.38 82 ARG A CA 1
ATOM 636 C C . ARG A 1 82 ? -7.782 2.320 -7.727 1.00 97.38 82 ARG A C 1
ATOM 638 O O . ARG A 1 82 ? -8.428 1.936 -6.761 1.00 97.38 82 ARG A O 1
ATOM 645 N N . GLU A 1 83 ? -8.345 2.621 -8.895 1.00 97.38 83 GLU A N 1
ATOM 646 C CA . GLU A 1 83 ? -9.786 2.522 -9.128 1.00 97.38 83 GLU A CA 1
ATOM 647 C C . GLU A 1 83 ? -10.279 1.086 -8.954 1.00 97.38 83 GLU A C 1
ATOM 649 O O . GLU A 1 83 ? -11.298 0.882 -8.297 1.00 97.38 83 GLU A O 1
ATOM 654 N N . GLN A 1 84 ? -9.529 0.099 -9.449 1.00 98.00 84 GLN A N 1
ATOM 655 C CA . GLN A 1 84 ? -9.899 -1.304 -9.293 1.00 98.00 84 GLN A CA 1
ATOM 656 C C . GLN A 1 84 ? -9.839 -1.767 -7.828 1.00 98.00 84 GLN A C 1
ATOM 658 O O . GLN A 1 84 ? -10.782 -2.392 -7.351 1.00 98.00 84 GLN A O 1
ATOM 663 N N . LEU A 1 85 ? -8.792 -1.396 -7.080 1.00 97.94 85 LEU A N 1
ATOM 664 C CA . LEU A 1 85 ? -8.681 -1.715 -5.649 1.00 97.94 85 LEU A CA 1
ATOM 665 C C . LEU A 1 85 ? -9.832 -1.112 -4.825 1.00 97.94 85 LEU A C 1
ATOM 667 O O . LEU A 1 85 ? -10.313 -1.746 -3.887 1.00 97.94 85 LEU A O 1
ATOM 671 N N . LEU A 1 86 ? -10.293 0.091 -5.188 1.00 97.81 86 LEU A N 1
ATOM 672 C CA . LEU A 1 86 ? -11.459 0.729 -4.568 1.00 97.81 86 LEU A CA 1
ATOM 673 C C . LEU A 1 86 ? -12.770 0.017 -4.931 1.00 97.81 86 LEU A C 1
ATOM 675 O O . LEU A 1 86 ? -13.639 -0.129 -4.077 1.00 97.81 86 LEU A O 1
ATOM 679 N N . VAL A 1 87 ? -12.929 -0.408 -6.189 1.00 97.81 87 VAL A N 1
ATOM 680 C CA . VAL A 1 87 ? -14.120 -1.141 -6.656 1.00 97.81 87 VAL A CA 1
ATOM 681 C C . VAL A 1 87 ? -14.254 -2.489 -5.950 1.00 97.81 87 VAL A C 1
ATOM 683 O O . VAL A 1 87 ? -15.361 -2.868 -5.574 1.00 97.81 87 VAL A O 1
ATOM 686 N N . GLU A 1 88 ? -13.140 -3.186 -5.740 1.00 97.75 88 GLU A N 1
ATOM 687 C CA . GLU A 1 88 ? -13.110 -4.484 -5.055 1.00 97.75 88 GLU A CA 1
ATOM 688 C C . GLU A 1 88 ? -13.120 -4.371 -3.524 1.00 97.75 88 GLU A C 1
ATOM 690 O O . GLU A 1 88 ? -13.277 -5.374 -2.834 1.00 97.75 88 GLU A O 1
ATOM 695 N N . GLY A 1 89 ? -13.010 -3.155 -2.978 1.00 97.38 89 GLY A N 1
ATOM 696 C CA . GLY A 1 89 ? -13.083 -2.912 -1.537 1.00 97.38 89 GLY A CA 1
ATOM 697 C C . GLY A 1 89 ? -11.830 -3.331 -0.766 1.00 97.38 89 GLY A C 1
ATOM 698 O O . GLY A 1 89 ? -11.904 -3.547 0.439 1.00 97.38 89 GLY A O 1
ATOM 699 N N . HIS A 1 90 ? -10.675 -3.430 -1.431 1.00 97.62 90 HIS A N 1
ATOM 700 C CA . HIS A 1 90 ? -9.404 -3.751 -0.772 1.00 97.62 90 HIS A CA 1
ATOM 701 C C . HIS A 1 90 ? -8.851 -2.601 0.078 1.00 97.62 90 HIS A C 1
ATOM 703 O O . HIS A 1 90 ? -7.984 -2.816 0.923 1.00 97.62 90 HIS A O 1
ATOM 709 N N . THR A 1 91 ? -9.281 -1.371 -0.194 1.00 98.00 91 THR A N 1
ATOM 710 C CA . THR A 1 91 ? -8.799 -0.144 0.447 1.00 98.00 91 THR A CA 1
ATOM 711 C C . THR A 1 91 ? -9.821 0.976 0.247 1.00 98.00 91 THR A C 1
ATOM 713 O O . THR A 1 91 ? -10.761 0.836 -0.539 1.00 98.00 91 THR A O 1
ATOM 716 N N . GLU A 1 92 ? -9.635 2.103 0.931 1.00 97.75 92 GLU A N 1
ATOM 717 C CA . GLU A 1 92 ? -10.510 3.268 0.842 1.00 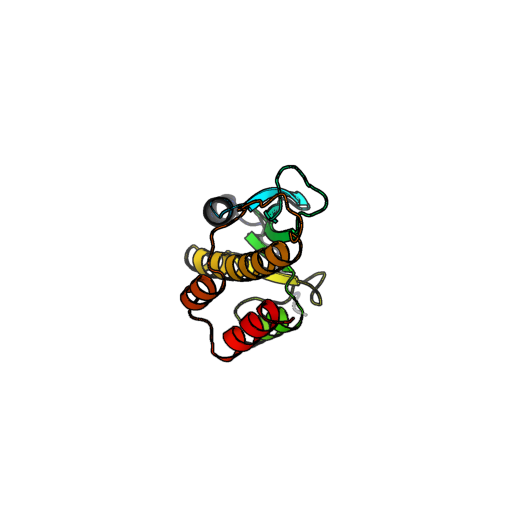97.75 92 GLU A CA 1
ATOM 718 C C . GLU A 1 92 ? -9.813 4.452 0.165 1.00 97.75 92 GLU A C 1
ATOM 720 O O . GLU A 1 92 ? -8.594 4.495 -0.013 1.00 97.75 92 GLU A O 1
ATOM 725 N N . LYS A 1 93 ? -10.595 5.456 -0.247 1.00 96.50 93 LYS A N 1
ATOM 726 C CA . LYS A 1 93 ? -10.029 6.690 -0.802 1.00 96.50 93 LYS A CA 1
ATOM 727 C C . LYS A 1 93 ? -9.296 7.456 0.289 1.00 96.50 93 LYS A C 1
ATOM 729 O O . LYS A 1 93 ? -9.858 7.712 1.349 1.00 96.50 93 LYS A O 1
ATOM 734 N N . HIS A 1 94 ? -8.104 7.949 -0.027 1.00 95.19 94 HIS A N 1
ATOM 735 C CA . HIS A 1 94 ? -7.378 8.801 0.901 1.00 95.19 94 HIS A CA 1
ATOM 736 C C . HIS A 1 94 ? -8.151 10.096 1.192 1.00 95.19 94 HIS A C 1
ATOM 738 O O . HIS A 1 94 ? -8.561 10.809 0.279 1.00 95.19 94 HIS A O 1
ATOM 744 N N . HIS A 1 95 ? -8.293 10.469 2.466 1.00 90.12 95 HIS A N 1
ATOM 745 C CA . HIS A 1 95 ? -9.147 11.594 2.877 1.00 90.12 95 HIS A CA 1
ATOM 746 C C . HIS A 1 95 ? -8.705 12.965 2.332 1.00 90.12 95 HIS A C 1
ATOM 748 O O . HIS A 1 95 ? -9.540 13.789 1.968 1.00 90.12 95 HIS A O 1
ATOM 754 N N . VAL A 1 96 ? -7.393 13.227 2.276 1.00 90.19 96 VAL A N 1
ATOM 755 C CA . VAL A 1 96 ? -6.834 14.509 1.794 1.00 90.19 96 VAL A CA 1
ATOM 756 C C . VAL A 1 96 ? -6.612 14.543 0.277 1.00 90.19 96 VAL A C 1
ATOM 758 O O . VAL A 1 96 ? -6.956 15.529 -0.372 1.00 90.19 96 VAL A O 1
ATOM 761 N N . VAL A 1 97 ? -6.029 13.486 -0.300 1.00 90.12 97 VAL A N 1
ATOM 762 C CA . VAL A 1 97 ? -5.696 13.393 -1.732 1.00 90.12 97 VAL A CA 1
ATOM 763 C C . VAL A 1 97 ? -6.360 12.173 -2.394 1.00 90.12 97 VAL A C 1
ATOM 765 O O . VAL A 1 97 ? -5.670 11.317 -2.953 1.00 90.12 97 VAL A O 1
ATOM 768 N N . PRO A 1 98 ? -7.707 12.100 -2.394 1.00 91.81 98 PRO A N 1
ATOM 769 C CA . PRO A 1 98 ? -8.458 10.919 -2.838 1.00 91.81 98 PRO A CA 1
ATOM 770 C C . PRO A 1 98 ? -8.210 10.557 -4.300 1.00 91.81 98 PRO A C 1
ATOM 772 O O . PRO A 1 98 ? -8.425 9.414 -4.689 1.00 91.81 98 PRO A O 1
ATOM 775 N N . GLU A 1 99 ? -7.753 11.523 -5.106 1.00 92.00 99 GLU A N 1
ATOM 776 C CA . GLU A 1 99 ? -7.463 11.343 -6.528 1.00 92.00 99 GLU A CA 1
ATOM 777 C C . GLU A 1 99 ? -6.081 10.744 -6.832 1.00 92.00 99 GLU A C 1
ATOM 779 O O . GLU A 1 99 ? -5.769 10.477 -7.990 1.00 92.00 99 GLU A O 1
ATOM 784 N N . ARG A 1 100 ? -5.242 10.539 -5.811 1.00 87.81 100 ARG A N 1
ATOM 785 C CA . ARG A 1 100 ? -3.861 10.059 -5.987 1.00 87.81 100 ARG A CA 1
ATOM 786 C C . ARG A 1 100 ? -3.504 8.887 -5.093 1.00 87.81 100 ARG A C 1
ATOM 788 O O . ARG A 1 100 ? -2.737 8.035 -5.522 1.00 87.81 100 ARG A O 1
ATOM 795 N N . ALA A 1 101 ? -4.063 8.846 -3.890 1.00 93.94 101 ALA A N 1
ATOM 796 C CA . ALA A 1 101 ? -3.731 7.832 -2.907 1.00 93.94 101 ALA A CA 1
ATOM 797 C C . ALA A 1 101 ? -4.971 7.101 -2.391 1.00 93.94 101 ALA A C 1
ATOM 799 O O . ALA A 1 101 ? -6.102 7.597 -2.471 1.00 93.94 101 ALA A O 1
ATOM 800 N N . THR A 1 102 ? -4.724 5.921 -1.846 1.00 98.06 102 THR A N 1
ATOM 801 C CA . THR A 1 102 ? -5.658 5.157 -1.024 1.00 98.06 102 THR A CA 1
ATOM 802 C C . THR A 1 102 ? -5.161 5.121 0.411 1.00 98.06 102 THR A C 1
ATOM 804 O O . THR A 1 102 ? -3.984 5.377 0.661 1.00 98.06 102 THR A O 1
ATOM 807 N N . THR A 1 103 ? -6.067 4.799 1.324 1.00 98.19 103 THR A N 1
ATOM 808 C CA . THR A 1 103 ? -5.798 4.641 2.751 1.00 98.19 103 THR A CA 1
ATOM 809 C C . THR A 1 103 ? -6.399 3.318 3.212 1.00 98.19 103 THR A C 1
ATOM 811 O O . THR A 1 103 ? -7.532 2.986 2.861 1.00 98.19 103 THR A O 1
ATOM 814 N N . PHE A 1 104 ? -5.649 2.553 3.997 1.00 98.44 104 PHE A N 1
ATOM 815 C CA . PHE A 1 104 ? -6.109 1.326 4.644 1.00 98.44 104 PHE A CA 1
ATOM 816 C C . PHE A 1 104 ? -5.820 1.390 6.148 1.00 98.44 104 PHE A C 1
ATOM 818 O O . PHE A 1 104 ? -4.724 1.784 6.540 1.00 98.44 104 PHE A O 1
ATOM 825 N N . ALA A 1 105 ? -6.793 1.041 6.989 1.00 97.31 105 ALA A N 1
ATOM 826 C CA . ALA A 1 105 ? -6.662 1.117 8.443 1.00 97.31 105 ALA A CA 1
ATOM 827 C C . ALA A 1 105 ? -6.231 -0.227 9.047 1.00 97.31 105 ALA A C 1
ATOM 829 O O . ALA A 1 105 ? -6.749 -1.275 8.681 1.00 97.31 105 ALA A O 1
ATOM 830 N N . LEU A 1 106 ? -5.291 -0.178 9.990 1.00 96.69 106 LEU A N 1
ATOM 831 C CA . LEU A 1 106 ? -4.857 -1.309 10.807 1.00 96.69 106 LEU A CA 1
ATOM 832 C C . LEU A 1 106 ? -5.615 -1.281 12.136 1.00 96.69 106 LEU A C 1
ATOM 834 O O . LEU A 1 106 ? -5.215 -0.583 13.072 1.00 96.69 106 LEU A O 1
ATOM 838 N N . GLU A 1 107 ? -6.703 -2.039 12.225 1.00 92.88 107 GLU A N 1
ATOM 839 C CA . GLU A 1 107 ? -7.539 -2.111 13.429 1.00 92.88 107 GLU A CA 1
ATOM 840 C C . GLU A 1 107 ? -7.225 -3.366 14.266 1.00 92.88 107 GLU A C 1
ATOM 842 O O . GLU A 1 107 ? -7.377 -3.380 15.493 1.00 92.88 107 GLU A O 1
ATOM 847 N N . SER A 1 108 ? -6.727 -4.416 13.614 1.00 94.31 108 SER A N 1
ATOM 848 C CA . SER A 1 108 ? -6.504 -5.749 14.162 1.00 94.31 108 SER A CA 1
ATOM 849 C C . SER A 1 108 ? -5.305 -6.460 13.517 1.00 94.31 108 SER A C 1
ATOM 851 O O . SER A 1 108 ? -4.716 -5.987 12.548 1.00 94.31 108 SER A O 1
ATOM 853 N N . GLU A 1 109 ? -4.917 -7.612 14.071 1.00 94.69 109 GLU A N 1
ATOM 854 C CA . GLU A 1 109 ? -3.838 -8.440 13.508 1.00 94.69 109 GLU A CA 1
ATOM 855 C C . GLU A 1 109 ? -4.195 -9.009 12.127 1.00 94.69 109 GLU A C 1
ATOM 857 O O . GLU A 1 109 ? -3.310 -9.133 11.281 1.00 94.69 109 GLU A O 1
ATOM 862 N N . ASP A 1 110 ? -5.480 -9.271 11.868 1.00 94.25 110 ASP A N 1
ATOM 863 C CA . ASP A 1 110 ? -5.965 -9.787 10.581 1.00 94.25 110 ASP A CA 1
ATOM 864 C C . ASP A 1 110 ? -5.743 -8.772 9.438 1.00 94.25 110 ASP A C 1
ATOM 866 O O . ASP A 1 110 ? -5.582 -9.150 8.277 1.00 94.25 110 ASP A O 1
ATOM 870 N N . ASP A 1 111 ? -5.645 -7.477 9.763 1.00 97.56 111 ASP A N 1
ATOM 871 C CA . ASP A 1 111 ? -5.421 -6.403 8.789 1.00 97.56 111 ASP A CA 1
ATOM 872 C C . ASP A 1 111 ? -3.971 -6.345 8.282 1.00 97.56 111 ASP A C 1
ATOM 874 O O . ASP A 1 111 ? -3.691 -5.731 7.247 1.00 97.56 111 ASP A O 1
ATOM 878 N N . ILE A 1 112 ? -3.027 -6.991 8.978 1.00 98.00 112 ILE A N 1
ATOM 879 C CA . ILE A 1 112 ? -1.606 -6.983 8.603 1.00 98.00 112 ILE A CA 1
ATOM 880 C C . ILE A 1 112 ? -1.419 -7.631 7.231 1.00 98.00 112 ILE A C 1
ATOM 882 O O . ILE A 1 112 ? -0.712 -7.079 6.386 1.00 98.00 112 ILE A O 1
ATOM 886 N N . GLU A 1 113 ? -2.055 -8.778 6.985 1.00 97.38 113 GLU A N 1
ATOM 887 C CA . GLU A 1 113 ? -1.924 -9.491 5.710 1.00 97.38 113 GLU A CA 1
ATOM 888 C C . GLU A 1 113 ? -2.440 -8.640 4.544 1.00 97.38 113 GLU A C 1
ATOM 890 O O . GLU A 1 113 ? -1.772 -8.531 3.513 1.00 97.38 113 GLU A O 1
ATOM 895 N N . GLN A 1 114 ? -3.572 -7.957 4.736 1.00 98.00 114 GLN A N 1
ATOM 896 C CA . GLN A 1 114 ? -4.158 -7.072 3.731 1.00 98.00 114 GLN A CA 1
ATOM 897 C C . GLN A 1 114 ? -3.280 -5.835 3.475 1.00 98.00 114 GLN A C 1
ATOM 899 O O . GLN A 1 114 ? -3.036 -5.477 2.320 1.00 98.00 114 GLN A O 1
ATOM 904 N N . ALA A 1 115 ? -2.737 -5.207 4.521 1.00 98.44 115 ALA A N 1
ATOM 905 C CA . ALA A 1 115 ? -1.805 -4.088 4.382 1.00 98.44 115 ALA A CA 1
ATOM 906 C C . ALA A 1 115 ? -0.521 -4.487 3.633 1.00 98.44 115 ALA A C 1
ATOM 908 O O . ALA A 1 115 ? -0.055 -3.772 2.741 1.00 98.44 115 ALA A O 1
ATOM 909 N N . VAL A 1 116 ? 0.042 -5.650 3.971 1.00 98.50 116 VAL A N 1
ATOM 910 C CA . VAL A 1 116 ? 1.234 -6.206 3.319 1.00 98.50 116 VAL A CA 1
ATOM 911 C C . VAL A 1 116 ? 0.944 -6.536 1.854 1.00 98.50 116 VAL A C 1
ATOM 913 O O . VAL A 1 116 ? 1.763 -6.214 0.995 1.00 98.50 116 VAL A O 1
ATOM 916 N N . PHE A 1 117 ? -0.222 -7.106 1.542 1.00 98.19 117 PHE A N 1
ATOM 917 C CA . PHE A 1 117 ? -0.675 -7.348 0.170 1.00 98.19 117 PHE A CA 1
ATOM 918 C C . PHE A 1 117 ? -0.730 -6.054 -0.658 1.00 98.19 117 PHE A C 1
ATOM 920 O O . PHE A 1 117 ? -0.160 -5.989 -1.751 1.00 98.19 117 PHE A O 1
ATOM 927 N N . LEU A 1 118 ? -1.347 -4.999 -0.118 1.00 98.50 118 LEU A N 1
ATOM 928 C CA . LEU A 1 118 ? -1.458 -3.700 -0.784 1.00 98.50 118 LEU A CA 1
ATOM 929 C C . LEU A 1 118 ? -0.074 -3.089 -1.069 1.00 98.50 118 LEU A C 1
ATOM 931 O O . LEU A 1 118 ? 0.211 -2.665 -2.196 1.00 98.50 118 LEU A O 1
ATOM 935 N N . LEU A 1 119 ? 0.819 -3.096 -0.076 1.00 98.44 119 LEU A N 1
ATOM 936 C CA . LEU A 1 119 ? 2.194 -2.616 -0.237 1.00 98.44 119 LEU A CA 1
ATOM 937 C C . LEU A 1 119 ? 2.983 -3.478 -1.231 1.00 98.44 119 LEU A C 1
ATOM 939 O O . LEU A 1 119 ? 3.792 -2.946 -1.992 1.00 98.44 119 LEU A O 1
ATOM 943 N N . ARG A 1 120 ? 2.727 -4.792 -1.281 1.00 97.50 120 ARG A N 1
ATOM 944 C CA . ARG A 1 120 ? 3.413 -5.713 -2.196 1.00 97.50 120 ARG A CA 1
ATOM 945 C C . ARG A 1 120 ? 3.033 -5.445 -3.648 1.00 97.50 120 ARG A C 1
ATOM 947 O O . ARG A 1 120 ? 3.913 -5.468 -4.504 1.00 97.50 120 ARG A O 1
ATOM 954 N N . LEU A 1 121 ? 1.768 -5.130 -3.925 1.00 96.56 121 LEU A N 1
ATOM 955 C CA . LEU A 1 121 ? 1.327 -4.700 -5.255 1.00 96.56 121 LEU A CA 1
ATOM 956 C C . LEU A 1 121 ? 2.055 -3.434 -5.720 1.00 96.56 121 LEU A C 1
ATOM 958 O O . LEU A 1 121 ? 2.570 -3.395 -6.837 1.00 96.56 121 LEU A O 1
ATOM 962 N N . SER A 1 122 ? 2.137 -2.421 -4.852 1.00 96.50 122 SER A N 1
ATOM 963 C CA . SER A 1 122 ? 2.856 -1.177 -5.161 1.00 96.50 122 SER A CA 1
ATOM 964 C C . SER A 1 122 ? 4.347 -1.435 -5.398 1.00 96.50 122 SER A C 1
ATOM 966 O O . SER A 1 122 ? 4.929 -0.971 -6.378 1.00 96.50 122 SER A O 1
ATOM 968 N N . TYR A 1 123 ? 4.954 -2.261 -4.545 1.00 94.94 123 TYR A N 1
ATOM 969 C CA . TYR A 1 123 ? 6.344 -2.672 -4.678 1.00 94.94 123 TYR A CA 1
ATOM 970 C C . TYR A 1 123 ? 6.622 -3.325 -6.035 1.00 94.94 123 TYR A C 1
ATOM 972 O O . TYR A 1 123 ? 7.518 -2.877 -6.743 1.00 94.94 123 TYR A O 1
ATOM 980 N N . LEU A 1 124 ? 5.837 -4.333 -6.433 1.00 93.00 124 LEU A N 1
ATOM 981 C CA . LEU A 1 124 ? 6.033 -5.035 -7.707 1.00 93.00 124 LEU A CA 1
ATOM 982 C C . LEU A 1 124 ? 5.856 -4.105 -8.916 1.00 93.00 124 LEU A C 1
ATOM 984 O O . LEU A 1 124 ? 6.615 -4.211 -9.880 1.00 93.00 124 LEU A O 1
ATOM 988 N N . TYR A 1 125 ? 4.922 -3.153 -8.845 1.00 91.94 125 TYR A N 1
ATOM 989 C CA . TYR A 1 125 ? 4.791 -2.109 -9.862 1.00 91.94 125 TYR A CA 1
ATOM 990 C C . TYR A 1 125 ? 6.078 -1.274 -9.986 1.00 91.94 125 TYR A C 1
ATOM 992 O O . TYR A 1 125 ? 6.617 -1.122 -11.086 1.00 91.94 125 TYR A O 1
ATOM 1000 N N . HIS A 1 126 ? 6.633 -0.790 -8.872 1.00 89.94 126 HIS A N 1
ATOM 1001 C CA . HIS A 1 126 ? 7.864 0.003 -8.902 1.00 89.94 126 HIS A CA 1
ATOM 1002 C C . HIS A 1 126 ? 9.098 -0.804 -9.322 1.00 89.94 126 HIS A C 1
ATOM 1004 O O . HIS A 1 126 ? 9.907 -0.293 -10.092 1.00 89.94 126 HIS A O 1
ATOM 1010 N N . VAL A 1 127 ? 9.221 -2.067 -8.901 1.00 87.69 127 VAL A N 1
ATOM 1011 C CA . VAL A 1 127 ? 10.292 -2.976 -9.355 1.00 87.69 127 VAL A CA 1
ATOM 1012 C C . VAL A 1 127 ? 10.269 -3.110 -10.874 1.00 87.69 127 VAL A C 1
ATOM 1014 O O . VAL A 1 127 ? 11.295 -2.918 -11.521 1.00 87.69 127 VAL A O 1
ATOM 1017 N N . SER A 1 128 ? 9.090 -3.358 -11.452 1.00 84.69 128 SER A N 1
ATOM 1018 C CA . SER A 1 128 ? 8.956 -3.486 -12.906 1.00 84.69 128 SER A CA 1
ATOM 1019 C C . SER A 1 128 ? 9.281 -2.201 -13.671 1.00 84.69 128 SER A C 1
ATOM 1021 O O . SER A 1 128 ? 9.675 -2.252 -14.831 1.00 84.69 128 SER A O 1
ATOM 1023 N N . SER A 1 129 ? 9.132 -1.043 -13.023 1.00 78.81 129 SER A N 1
ATOM 1024 C CA . SER A 1 129 ? 9.470 0.250 -13.619 1.00 78.81 129 SER A CA 1
ATOM 1025 C C . SER A 1 129 ? 10.978 0.521 -13.583 1.00 78.81 129 SER A C 1
ATOM 1027 O O . SER A 1 129 ? 11.502 1.116 -14.519 1.00 78.81 129 SER A O 1
ATOM 1029 N N . LEU A 1 130 ? 11.681 0.070 -12.536 1.00 74.12 130 LEU A N 1
ATOM 1030 C CA . LEU A 1 130 ? 13.127 0.272 -12.377 1.00 74.12 130 LEU A CA 1
ATOM 1031 C C . LEU A 1 130 ? 13.952 -0.557 -13.366 1.00 74.12 130 LEU A C 1
ATOM 1033 O O . LEU A 1 130 ? 14.905 -0.028 -13.932 1.00 74.12 130 LEU A O 1
ATOM 1037 N N . ASP A 1 131 ? 13.561 -1.811 -13.608 1.00 59.59 131 ASP A N 1
ATOM 1038 C CA . ASP A 1 131 ? 14.237 -2.714 -14.559 1.00 59.59 131 ASP A CA 1
ATOM 1039 C C . ASP A 1 131 ? 14.293 -2.124 -15.984 1.00 59.59 131 ASP A C 1
ATOM 1041 O O . ASP A 1 131 ?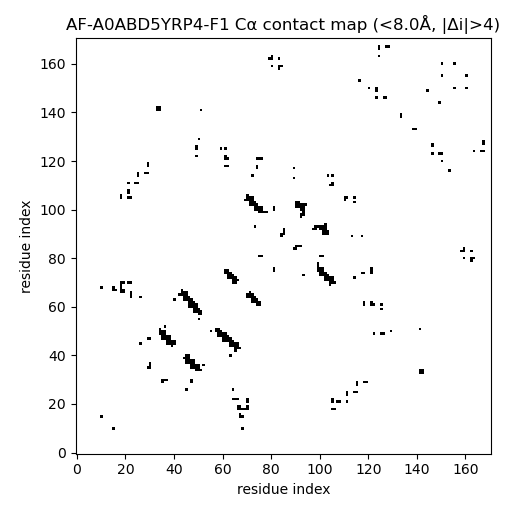 15.243 -2.312 -16.740 1.00 59.59 131 ASP A O 1
ATOM 1045 N N . ARG A 1 132 ? 13.296 -1.303 -16.331 1.00 59.69 132 ARG A N 1
ATOM 1046 C CA . ARG A 1 132 ? 13.189 -0.638 -17.637 1.00 59.69 132 ARG A CA 1
ATOM 1047 C C . ARG A 1 132 ? 14.102 0.576 -17.796 1.00 59.69 132 ARG A C 1
ATOM 1049 O O . ARG A 1 132 ? 14.377 0.981 -18.921 1.00 59.69 132 ARG A O 1
ATOM 1056 N N . GLU A 1 133 ? 14.531 1.200 -16.702 1.00 55.47 133 GLU A N 1
ATOM 1057 C CA . GLU A 1 133 ? 15.341 2.427 -16.735 1.00 55.47 133 GLU A CA 1
ATOM 1058 C C . GLU A 1 133 ? 16.856 2.157 -16.680 1.00 55.47 133 GLU A C 1
ATOM 1060 O O . GLU A 1 133 ? 17.652 3.088 -16.842 1.00 55.47 133 GLU A O 1
ATOM 1065 N N . THR A 1 134 ? 17.273 0.906 -16.457 1.00 53.16 134 THR A N 1
ATOM 1066 C CA . THR A 1 134 ? 18.672 0.501 -16.222 1.00 53.16 134 THR A CA 1
ATOM 1067 C C . THR A 1 134 ? 19.417 -0.009 -17.464 1.00 53.16 134 THR A C 1
ATOM 1069 O O . THR A 1 134 ? 20.381 -0.754 -17.337 1.00 53.16 134 THR A O 1
ATOM 1072 N N . ASP A 1 135 ? 19.045 0.442 -18.666 1.00 47.28 135 ASP A N 1
ATOM 1073 C CA . ASP A 1 135 ? 19.630 0.056 -19.972 1.00 47.28 135 ASP A CA 1
ATOM 1074 C C . ASP A 1 135 ? 21.074 0.595 -20.218 1.00 47.28 135 ASP A C 1
ATOM 1076 O O . ASP A 1 135 ? 21.480 0.908 -21.338 1.00 47.28 135 ASP A O 1
ATOM 1080 N N . THR A 1 136 ? 21.873 0.763 -19.157 1.00 46.16 136 THR A N 1
ATOM 1081 C CA . THR A 1 136 ? 23.291 1.162 -19.199 1.00 46.16 136 THR A CA 1
ATOM 1082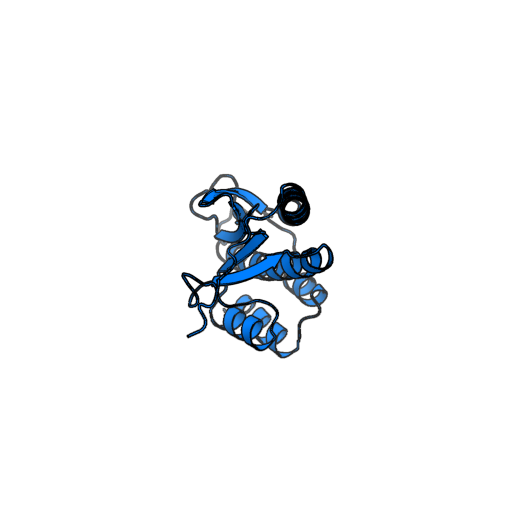 C C . THR A 1 136 ? 24.178 0.035 -18.670 1.00 46.16 136 THR A C 1
ATOM 1084 O O . THR A 1 136 ? 23.869 -0.530 -17.630 1.00 46.16 136 THR A O 1
ATOM 1087 N N . ASP A 1 137 ? 25.302 -0.235 -19.353 1.00 41.06 137 ASP A N 1
ATOM 1088 C CA . ASP A 1 137 ? 26.290 -1.329 -19.157 1.00 41.06 137 ASP A CA 1
ATOM 1089 C C . ASP A 1 137 ? 26.773 -1.622 -17.710 1.00 41.06 137 ASP A C 1
ATOM 1091 O O . ASP A 1 137 ? 27.442 -2.631 -17.475 1.00 41.06 137 ASP A O 1
ATOM 1095 N N . GLU A 1 138 ? 26.443 -0.790 -16.723 1.00 43.44 138 GLU A N 1
ATOM 1096 C CA . GLU A 1 138 ? 26.607 -1.098 -15.299 1.00 43.44 138 GLU A CA 1
ATOM 1097 C C . GLU A 1 138 ? 25.358 -1.829 -14.793 1.00 43.44 138 GLU A C 1
ATOM 1099 O O . GLU A 1 138 ? 24.479 -1.261 -14.148 1.00 43.44 138 GLU A O 1
ATOM 1104 N N . GLN A 1 139 ? 25.287 -3.118 -15.132 1.00 44.34 139 GLN A N 1
ATOM 1105 C CA . GLN A 1 139 ? 24.271 -4.046 -14.647 1.00 44.34 139 GLN A CA 1
ATOM 1106 C C . GLN A 1 139 ? 24.262 -4.045 -13.120 1.00 44.34 139 GLN A C 1
ATOM 1108 O O . GLN A 1 139 ? 25.155 -4.603 -12.477 1.00 44.34 139 GLN A O 1
ATOM 1113 N N . VAL A 1 140 ? 23.234 -3.450 -12.532 1.00 47.53 140 VAL A N 1
ATOM 1114 C CA . VAL A 1 140 ? 22.890 -3.749 -11.153 1.00 47.53 140 VAL A CA 1
ATOM 1115 C C . VAL A 1 140 ? 21.816 -4.829 -11.224 1.00 47.53 140 VAL A C 1
ATOM 1117 O O . VAL A 1 140 ? 20.678 -4.549 -11.587 1.00 47.53 140 VAL A O 1
ATOM 1120 N N . GLU A 1 141 ? 22.186 -6.071 -10.896 1.00 50.88 141 GLU A N 1
ATOM 1121 C CA . GLU A 1 141 ? 21.257 -7.126 -10.464 1.00 50.88 141 GLU A CA 1
ATOM 1122 C C . GLU A 1 141 ? 20.539 -6.634 -9.193 1.00 50.88 141 GLU A C 1
ATOM 1124 O O . GLU A 1 141 ? 20.834 -7.082 -8.086 1.00 50.88 141 GLU A O 1
ATOM 1129 N N . ILE A 1 142 ? 19.671 -5.619 -9.279 1.00 54.19 142 ILE A N 1
ATOM 1130 C CA . ILE A 1 142 ? 19.052 -5.072 -8.063 1.00 54.19 142 ILE A CA 1
ATOM 1131 C C . ILE A 1 142 ? 18.146 -6.147 -7.472 1.00 54.19 142 ILE A C 1
ATOM 1133 O O . ILE A 1 142 ? 18.091 -6.294 -6.250 1.00 54.19 142 ILE A O 1
ATOM 1137 N N . MET A 1 143 ? 17.463 -6.921 -8.321 1.00 61.97 143 MET A N 1
ATOM 1138 C CA . MET A 1 143 ? 16.569 -7.982 -7.887 1.00 61.97 143 MET A CA 1
ATOM 1139 C C . MET A 1 143 ? 16.452 -9.061 -8.969 1.00 61.97 143 MET A C 1
ATOM 1141 O O . MET A 1 143 ? 15.790 -8.840 -9.976 1.00 61.97 143 MET A O 1
ATOM 1145 N N . ASP A 1 144 ? 17.026 -10.248 -8.748 1.00 68.38 144 ASP A N 1
ATOM 1146 C CA . ASP A 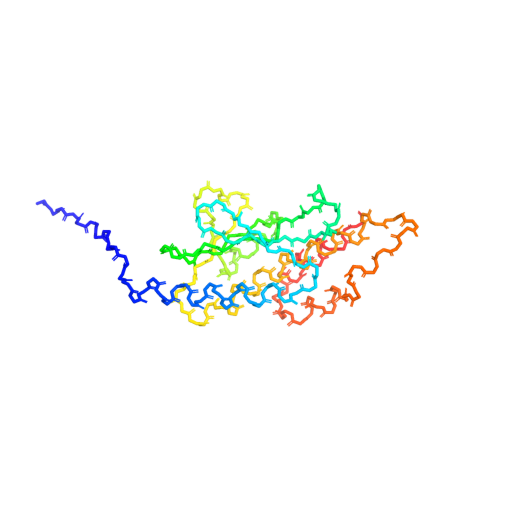1 144 ? 16.648 -11.489 -9.456 1.00 68.38 144 ASP A CA 1
ATOM 1147 C C . ASP A 1 144 ? 15.225 -11.906 -9.023 1.00 68.38 144 ASP A C 1
ATOM 1149 O O . ASP A 1 144 ? 15.000 -12.922 -8.365 1.00 68.38 144 ASP A O 1
ATOM 1153 N N . LEU A 1 145 ? 14.257 -11.014 -9.255 1.00 81.75 145 LEU A N 1
ATOM 1154 C CA . LEU A 1 145 ? 12.861 -11.179 -8.892 1.00 81.75 145 LEU A CA 1
ATOM 1155 C C . LEU A 1 145 ? 12.041 -11.289 -10.169 1.00 81.75 145 LEU A C 1
ATOM 1157 O O . LEU A 1 145 ? 11.822 -10.308 -10.874 1.00 81.75 145 LEU A O 1
ATOM 1161 N N . ASP A 1 146 ? 11.519 -12.483 -10.416 1.00 87.00 146 ASP A N 1
ATOM 1162 C CA . ASP A 1 146 ? 10.512 -12.700 -11.446 1.00 87.00 146 ASP A CA 1
ATOM 1163 C C . ASP A 1 146 ? 9.188 -12.048 -11.010 1.00 87.00 146 ASP A C 1
ATOM 1165 O O . ASP A 1 146 ? 8.373 -12.638 -10.295 1.00 87.00 146 ASP A O 1
ATOM 1169 N N . VAL A 1 147 ? 8.991 -10.792 -11.424 1.00 88.19 147 VAL A N 1
ATOM 1170 C CA . VAL A 1 147 ? 7.801 -9.993 -11.099 1.00 88.19 147 VAL A CA 1
ATOM 1171 C C . VAL A 1 147 ? 6.518 -10.716 -11.526 1.00 88.19 147 VAL A C 1
ATOM 1173 O O . VAL A 1 147 ? 5.535 -10.702 -10.787 1.00 88.19 147 VAL A O 1
ATOM 1176 N N . ALA A 1 148 ? 6.517 -11.397 -12.676 1.00 87.94 148 ALA A N 1
ATOM 1177 C CA . ALA A 1 148 ? 5.344 -12.117 -13.170 1.00 87.94 148 ALA A CA 1
ATOM 1178 C C . ALA A 1 148 ? 4.999 -13.327 -12.283 1.00 87.94 148 ALA A C 1
ATOM 1180 O O . ALA A 1 148 ? 3.828 -13.549 -11.944 1.00 87.94 148 ALA A O 1
ATOM 1181 N N . ALA A 1 149 ? 6.012 -14.082 -11.849 1.00 89.81 149 ALA A N 1
ATOM 1182 C CA . ALA A 1 149 ? 5.823 -15.170 -10.895 1.00 89.81 149 ALA A CA 1
ATOM 1183 C C . ALA A 1 149 ? 5.343 -14.660 -9.527 1.00 89.81 149 ALA A C 1
ATOM 1185 O O . ALA A 1 149 ? 4.506 -15.305 -8.895 1.00 89.81 149 ALA A O 1
ATOM 1186 N N . GLU A 1 150 ? 5.826 -13.504 -9.069 1.00 92.44 150 GLU A N 1
ATOM 1187 C CA . GLU A 1 150 ? 5.376 -12.889 -7.815 1.00 92.44 150 GLU A CA 1
ATOM 1188 C C . GLU A 1 150 ? 3.922 -12.415 -7.876 1.00 92.44 150 GLU A C 1
ATOM 1190 O O . GLU A 1 150 ? 3.162 -12.693 -6.951 1.00 92.44 150 GLU A O 1
ATOM 1195 N N . ILE A 1 151 ? 3.496 -11.780 -8.973 1.00 92.19 151 ILE A N 1
ATOM 1196 C CA . ILE A 1 151 ? 2.087 -11.399 -9.182 1.00 92.19 151 ILE A CA 1
ATOM 1197 C C . ILE A 1 151 ? 1.186 -12.632 -9.131 1.00 92.19 151 ILE A C 1
ATOM 1199 O O . ILE A 1 151 ? 0.130 -12.606 -8.502 1.00 92.19 151 ILE A O 1
ATOM 1203 N N . SER A 1 152 ? 1.625 -13.742 -9.730 1.00 90.62 152 SER A N 1
ATOM 1204 C CA . SER A 1 152 ? 0.866 -14.997 -9.728 1.00 90.62 152 SER A CA 1
ATOM 1205 C C . SER A 1 152 ? 0.652 -15.554 -8.312 1.00 90.62 152 SER A C 1
ATOM 1207 O O . SER A 1 152 ? -0.362 -16.199 -8.047 1.00 90.62 152 SER A O 1
ATOM 1209 N N . LYS A 1 153 ? 1.573 -15.289 -7.373 1.00 93.19 153 LYS A N 1
ATOM 12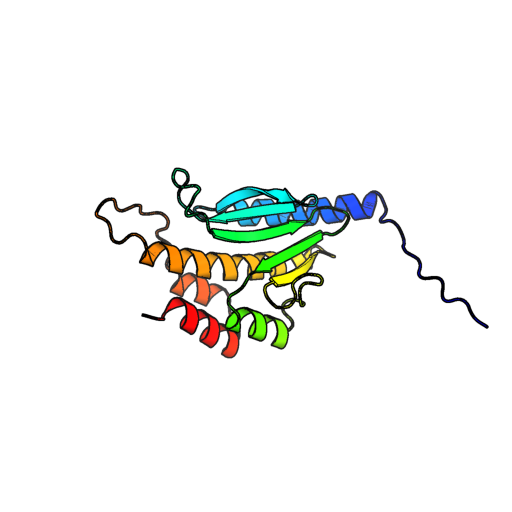10 C CA . LYS A 1 153 ? 1.443 -15.699 -5.962 1.00 93.19 153 LYS A CA 1
ATOM 1211 C C . LYS A 1 153 ? 0.425 -14.863 -5.187 1.00 93.19 153 LYS A C 1
ATOM 1213 O O . LYS A 1 153 ? -0.063 -15.343 -4.169 1.00 93.19 153 LYS A O 1
ATOM 1218 N N . LEU A 1 154 ? 0.096 -13.655 -5.655 1.00 93.12 154 LEU A N 1
ATOM 1219 C CA . LEU A 1 154 ? -0.849 -12.753 -4.986 1.00 93.12 154 LEU A CA 1
ATOM 1220 C C . LEU A 1 154 ? -2.320 -13.146 -5.171 1.00 93.12 154 LEU A C 1
ATOM 1222 O O . LEU A 1 154 ? -3.169 -12.540 -4.530 1.00 93.12 154 LEU A O 1
ATOM 1226 N N . GLN A 1 155 ? -2.621 -14.145 -6.013 1.00 92.12 155 GLN A N 1
ATOM 1227 C CA . GLN A 1 155 ? -3.981 -14.675 -6.211 1.00 92.12 155 GLN A CA 1
ATOM 1228 C C . GLN A 1 155 ? -5.023 -13.573 -6.478 1.00 92.12 155 GLN A C 1
ATOM 1230 O O . GLN A 1 155 ? -6.108 -13.569 -5.900 1.00 92.12 155 GLN A O 1
ATOM 1235 N N . LEU A 1 156 ? -4.666 -12.617 -7.338 1.00 95.00 156 LEU A N 1
ATOM 1236 C CA . LEU A 1 156 ? -5.529 -11.495 -7.705 1.00 95.00 156 LEU A CA 1
ATOM 1237 C C . LEU A 1 156 ? -6.821 -11.978 -8.381 1.00 95.00 156 LEU A C 1
ATOM 1239 O O . LEU A 1 156 ? -6.828 -13.024 -9.033 1.00 95.00 156 LEU A O 1
ATOM 1243 N N . SER A 1 157 ? -7.885 -11.178 -8.278 1.00 96.50 157 SER A N 1
ATOM 1244 C CA . SER A 1 157 ? -9.059 -11.312 -9.147 1.00 96.50 157 SER A CA 1
ATOM 1245 C C . SER A 1 157 ? -8.653 -11.204 -10.624 1.00 96.50 157 SER A C 1
ATOM 1247 O O . SER A 1 157 ? -7.605 -10.638 -10.953 1.00 96.50 157 SER A O 1
ATOM 1249 N N . ASP A 1 158 ? -9.486 -11.714 -11.533 1.00 96.44 158 ASP A N 1
ATOM 1250 C CA . ASP A 1 158 ? -9.217 -11.636 -12.975 1.00 96.44 158 ASP A CA 1
ATOM 1251 C C . ASP A 1 158 ? -9.093 -10.171 -13.440 1.00 96.44 158 ASP A C 1
ATOM 1253 O O . ASP A 1 158 ? -8.238 -9.829 -14.268 1.00 96.44 158 ASP A O 1
ATOM 1257 N N . GLU A 1 159 ? -9.910 -9.281 -12.872 1.00 96.44 159 GLU A N 1
ATOM 1258 C CA . GLU A 1 159 ? -9.896 -7.850 -13.147 1.00 96.44 159 GLU A CA 1
ATOM 1259 C C . GLU A 1 159 ? -8.615 -7.173 -12.637 1.00 96.44 159 GLU A C 1
ATOM 1261 O O . GLU A 1 159 ? -7.933 -6.506 -13.424 1.00 96.44 159 GLU A O 1
ATOM 1266 N N . LEU A 1 160 ? -8.227 -7.372 -11.367 1.00 95.69 160 LEU A N 1
ATOM 1267 C CA . LEU A 1 160 ? -6.966 -6.829 -10.841 1.00 95.69 160 LEU A CA 1
ATOM 1268 C C . LEU A 1 160 ? -5.760 -7.399 -11.573 1.00 95.69 160 LEU A C 1
ATOM 1270 O O . LEU A 1 160 ? -4.847 -6.648 -11.913 1.00 95.69 160 LEU A O 1
ATOM 1274 N N . HIS A 1 161 ? -5.756 -8.701 -11.857 1.00 94.94 161 HIS A N 1
ATOM 1275 C CA . HIS A 1 161 ? -4.684 -9.333 -12.613 1.00 94.94 161 HIS A CA 1
ATOM 1276 C C . HIS A 1 161 ? -4.524 -8.676 -13.988 1.00 94.94 161 HIS A C 1
ATOM 1278 O O . HIS A 1 161 ? -3.408 -8.340 -14.390 1.00 94.94 161 HIS A O 1
ATOM 1284 N N . THR A 1 162 ? -5.628 -8.423 -14.695 1.00 95.25 162 THR A N 1
ATOM 1285 C CA . THR A 1 162 ? -5.616 -7.736 -15.996 1.00 95.25 162 THR A CA 1
ATOM 1286 C C . THR A 1 162 ? -5.063 -6.315 -15.884 1.00 95.25 162 THR A C 1
ATOM 1288 O O . THR A 1 162 ? -4.232 -5.912 -16.697 1.00 95.25 162 THR A O 1
ATOM 1291 N N . VAL A 1 163 ? -5.474 -5.554 -14.866 1.00 95.06 163 VAL A N 1
ATOM 1292 C CA . VAL A 1 163 ? -4.983 -4.184 -14.646 1.00 95.06 163 VAL A CA 1
ATOM 1293 C C . VAL A 1 163 ? -3.486 -4.169 -14.323 1.00 95.06 163 VAL A C 1
ATOM 1295 O O . VAL A 1 163 ? -2.738 -3.394 -14.921 1.00 95.06 163 VAL A O 1
ATOM 1298 N N . VAL A 1 164 ? -3.038 -5.032 -13.408 1.00 93.00 164 VAL A N 1
ATOM 1299 C CA . VAL A 1 164 ? -1.640 -5.111 -12.957 1.00 93.00 164 VAL A CA 1
ATOM 1300 C C . VAL A 1 164 ? -0.727 -5.567 -14.090 1.00 93.00 164 VAL A C 1
ATOM 1302 O O . VAL A 1 164 ? 0.266 -4.903 -14.382 1.00 93.00 164 VAL A O 1
ATOM 1305 N N . THR A 1 165 ? -1.074 -6.659 -14.773 1.00 91.50 165 THR A N 1
ATOM 1306 C CA . THR A 1 165 ? -0.288 -7.140 -15.920 1.00 91.50 165 THR A CA 1
ATOM 1307 C C . THR A 1 165 ? -0.276 -6.129 -17.054 1.00 91.50 165 THR A C 1
ATOM 1309 O O . THR A 1 165 ? 0.775 -5.927 -17.655 1.00 91.50 165 THR A O 1
ATOM 1312 N N . GLY A 1 166 ? -1.392 -5.434 -17.290 1.00 91.12 166 GLY A N 1
ATOM 1313 C CA . GLY A 1 166 ? -1.463 -4.308 -18.210 1.00 91.12 166 GLY A CA 1
ATOM 1314 C C . GLY A 1 166 ? -0.413 -3.252 -17.886 1.00 91.12 166 GLY A C 1
ATOM 1315 O O . GLY A 1 166 ? 0.401 -2.960 -18.744 1.00 91.12 166 GLY A O 1
ATOM 1316 N N . LEU A 1 167 ? -0.372 -2.744 -16.650 1.00 88.81 167 LEU A N 1
ATOM 1317 C CA . LEU A 1 167 ? 0.582 -1.709 -16.217 1.00 88.81 167 LEU A CA 1
ATOM 1318 C C . LEU A 1 167 ? 2.050 -2.135 -16.325 1.00 88.81 167 LEU A C 1
ATOM 1320 O O . LEU A 1 167 ? 2.900 -1.314 -16.654 1.00 88.81 167 LEU A O 1
ATOM 1324 N N . ILE A 1 168 ? 2.335 -3.404 -16.048 1.00 83.44 168 ILE A N 1
ATOM 1325 C CA . ILE A 1 168 ? 3.697 -3.948 -16.007 1.00 83.44 168 ILE A CA 1
ATOM 1326 C C . ILE A 1 168 ? 4.197 -4.325 -17.411 1.00 83.44 168 ILE A C 1
ATOM 1328 O O . ILE A 1 168 ? 5.396 -4.273 -17.676 1.00 83.44 168 ILE A O 1
ATOM 1332 N N . SER A 1 169 ? 3.284 -4.651 -18.331 1.00 72.00 169 SER A N 1
ATOM 1333 C CA . SER A 1 169 ? 3.617 -5.113 -19.685 1.00 72.00 169 SER A CA 1
ATOM 1334 C C . SER A 1 169 ? 3.651 -4.007 -20.745 1.00 72.00 169 SER A C 1
ATOM 1336 O O . SER A 1 169 ? 3.961 -4.315 -21.892 1.00 72.00 169 SER A O 1
ATOM 1338 N N . VAL A 1 170 ? 3.301 -2.747 -20.439 1.00 52.41 170 VAL A N 1
ATOM 1339 C CA . VAL A 1 170 ? 3.221 -1.707 -21.487 1.00 52.41 170 VAL A CA 1
ATOM 1340 C C . VAL A 1 170 ? 4.612 -1.315 -21.982 1.00 52.41 170 VAL A C 1
ATOM 1342 O O . VAL A 1 170 ? 5.391 -0.729 -21.238 1.00 52.41 170 VAL A O 1
ATOM 1345 N N . GLU A 1 171 ? 4.904 -1.651 -23.237 1.00 43.34 171 GLU A N 1
ATOM 1346 C CA . GLU A 1 171 ? 6.048 -1.229 -24.062 1.00 43.34 171 GLU A CA 1
ATOM 1347 C C . GLU A 1 171 ? 6.095 0.289 -24.294 1.00 43.34 171 GLU A C 1
ATOM 1349 O O . GLU A 1 171 ? 5.053 0.889 -24.648 1.00 43.34 171 GLU A O 1
#

Solvent-accessible surface area (backbone atoms only — not comparable to full-atom values): 10002 Å² total; per-residue (Å²): 134,84,81,82,81,79,80,82,72,77,80,49,80,64,55,37,52,48,26,39,55,49,43,50,50,48,50,56,57,56,55,68,40,83,57,41,45,80,45,82,47,73,88,63,21,45,28,37,27,38,46,58,91,90,38,76,89,62,51,44,69,32,31,34,38,25,34,56,93,63,18,34,39,40,35,63,50,62,68,68,55,45,52,49,38,48,75,74,62,79,39,41,69,19,90,89,50,51,91,51,26,31,33,38,72,47,87,50,76,80,36,46,61,56,54,49,50,56,44,46,55,38,39,50,55,52,54,58,54,51,69,71,71,54,89,49,98,76,77,71,83,74,65,100,62,62,58,70,63,52,55,64,71,65,68,60,54,74,66,55,43,51,46,51,50,49,70,67,64,66,128

Sequence (171 aa):
MTENEHTSTTPTASENRQIDSLVEQVITTVSSWPAVVVGKGQFNSTTFQIGQPDEARRQSEIGHVHQHPWGLVDISYPQSLREQLLVEGHTEKHHVVPERATTFALESEDDIEQAVFLLRLSYLYHVSSLDRETDTDEQVEIMDLDVAAEISKLQLSDELHTVVTGLISVE

Foldseek 3Di:
DDDDPPPPDFDDPVQLVQLQVLQVLLVVVLCPDFQWDWDQDPQQKIWTWHDDPVCPVLIDTLWIAHGPPFSKTKGFDDQLLLVVCVVVVLFAQDPPCSRGITIDHDNDNVCSVSSNLSSVLSVLLSVLVRVVVPPDPPDDPSDPDPSLVVLVVSPDDPSSSCSSCVSSVDD

pLDDT: mean 84.62, std 17.64, range [37.41, 98.5]

Radius of gyration: 17.7 Å; Cα contacts (8 Å, |Δi|>4): 229; chains: 1; bounding box: 60×35×50 Å

Secondary structure (DSSP, 8-state):
---------PPPHHHHHHHHHHHHHHHHHHHTSTTEEEEE-SSSEEEEEES-TT-GGGPEEEEEEE-TTT-EEEEE--HHHHHHHHHTTSSEE-SS-TTTEEEEE--STTHHHHHHHHHHHHHHHHHHHHHTT--SSS--------HHHHHHHT---HHHHHHHHHHHH--

Organism: NCBI:txid2934937

InterPro domains:
  IPR040841 Luciferase domain [PF17648] (60-122)